Protein AF-A0A9D4WXA7-F1 (afdb_monomer_lite)

InterPro domains:
  IPR032675 Leucine-rich repeat domain superfamily [G3DSA:3.80.10.10] (1-153)
  IPR056789 R13L1/DRL21-like, LRR repeat region [PF25019] (47-153)

Structure (mmCIF, N/CA/C/O backbone):
data_AF-A0A9D4WXA7-F1
#
_entry.id   AF-A0A9D4WXA7-F1
#
loop_
_atom_site.group_PDB
_atom_site.id
_atom_site.type_symbol
_atom_site.label_atom_id
_atom_site.label_alt_id
_atom_site.label_comp_id
_atom_site.label_asym_id
_atom_site.label_entity_id
_atom_site.label_seq_id
_atom_site.pdbx_PDB_ins_code
_atom_site.Cartn_x
_atom_site.Cartn_y
_atom_site.Cartn_z
_atom_site.occupancy
_atom_site.B_iso_or_equiv
_atom_site.auth_seq_id
_atom_site.auth_comp_id
_atom_site.auth_asym_id
_atom_site.auth_atom_id
_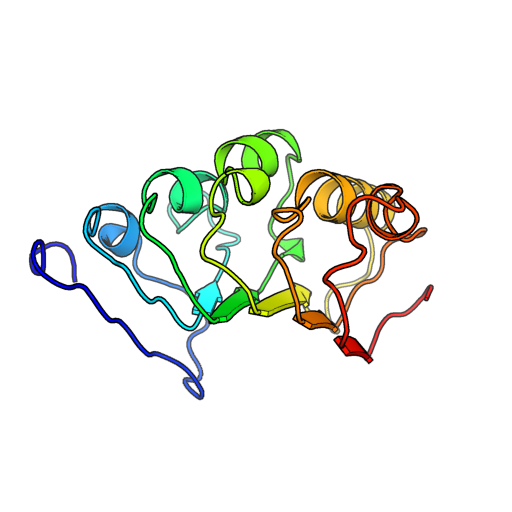atom_site.pdbx_PDB_model_num
ATOM 1 N N . MET A 1 1 ? -10.937 7.791 -17.569 1.00 72.88 1 MET A N 1
ATOM 2 C CA . MET A 1 1 ? -11.369 7.815 -16.150 1.00 72.88 1 MET A CA 1
ATOM 3 C C . MET A 1 1 ? -11.449 9.213 -15.537 1.00 72.88 1 MET A C 1
ATOM 5 O O . MET A 1 1 ? -12.423 9.482 -14.856 1.00 72.88 1 MET A O 1
ATOM 9 N N . GLY A 1 2 ? -10.519 10.139 -15.802 1.00 77.88 2 GLY A N 1
ATOM 10 C CA . GLY A 1 2 ? -10.463 11.443 -15.103 1.00 77.88 2 GLY A CA 1
ATOM 11 C 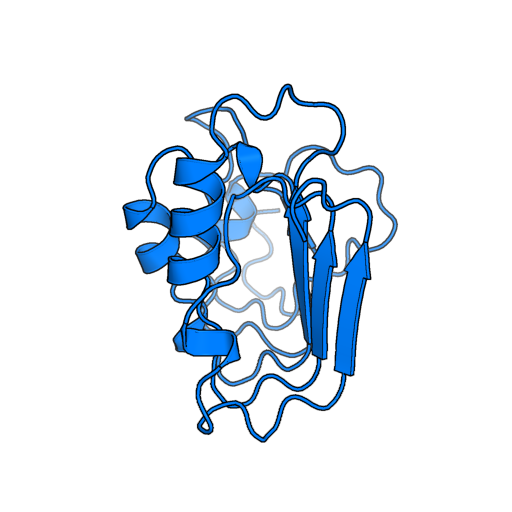C . GLY A 1 2 ? -11.651 12.414 -15.237 1.00 77.88 2 GLY A C 1
ATOM 12 O O . GLY A 1 2 ? -11.574 13.506 -14.693 1.00 77.88 2 GLY A O 1
ATOM 13 N N . LYS A 1 3 ? -12.723 12.055 -15.956 1.00 90.25 3 LYS A N 1
ATOM 14 C CA . LYS A 1 3 ? -13.985 12.819 -16.006 1.00 90.25 3 LYS A CA 1
ATOM 15 C C . LYS A 1 3 ? -14.994 12.363 -14.941 1.00 90.25 3 LYS A C 1
ATOM 17 O O . LYS A 1 3 ? -15.987 13.041 -14.713 1.00 90.25 3 LYS A O 1
ATOM 22 N N . LEU A 1 4 ? -14.742 11.231 -14.282 1.00 91.81 4 LEU A N 1
ATOM 23 C CA . LEU A 1 4 ? -15.629 10.618 -13.292 1.00 91.81 4 LEU A CA 1
ATOM 24 C C . LEU A 1 4 ? -15.423 11.228 -11.893 1.00 91.81 4 LEU A C 1
ATOM 26 O O . LEU A 1 4 ? -15.255 10.509 -10.920 1.00 91.81 4 LEU A O 1
ATOM 30 N N . ILE A 1 5 ? -15.411 12.558 -11.775 1.00 89.38 5 ILE A N 1
ATOM 31 C CA . ILE A 1 5 ? -15.022 13.284 -10.544 1.00 89.38 5 ILE A CA 1
ATOM 32 C C . ILE A 1 5 ? -15.903 12.995 -9.311 1.00 89.38 5 ILE A C 1
ATOM 34 O O . ILE A 1 5 ? -15.494 13.257 -8.180 1.00 89.38 5 ILE A O 1
ATOM 38 N N . ASN A 1 6 ? -17.096 12.440 -9.530 1.00 93.31 6 ASN A N 1
ATOM 39 C CA . ASN A 1 6 ? -18.035 12.036 -8.481 1.00 93.31 6 ASN A CA 1
ATOM 40 C C . ASN A 1 6 ? -17.954 10.536 -8.147 1.00 93.31 6 ASN A C 1
ATOM 42 O O . ASN A 1 6 ? -18.731 10.061 -7.320 1.00 93.31 6 ASN A O 1
ATOM 46 N N . LEU A 1 7 ? -17.060 9.778 -8.796 1.00 97.12 7 LEU A N 1
ATOM 47 C CA . LEU A 1 7 ? -16.892 8.353 -8.530 1.00 97.12 7 LEU A CA 1
ATOM 48 C C . LEU A 1 7 ? -16.382 8.151 -7.103 1.00 97.12 7 LEU A C 1
ATOM 50 O O . LEU A 1 7 ? -15.376 8.737 -6.708 1.00 97.12 7 LEU A O 1
ATOM 54 N N . ARG A 1 8 ? -17.085 7.301 -6.353 1.00 97.62 8 ARG A N 1
ATOM 55 C CA . ARG A 1 8 ? -16.739 6.945 -4.971 1.00 97.62 8 ARG A CA 1
ATOM 56 C C . ARG A 1 8 ? -16.211 5.528 -4.835 1.00 97.62 8 ARG A C 1
ATOM 58 O O . ARG A 1 8 ? -15.448 5.267 -3.919 1.00 97.62 8 ARG A O 1
ATOM 65 N N . HIS A 1 9 ? -16.584 4.636 -5.740 1.00 97.88 9 HIS A N 1
ATOM 66 C CA . HIS A 1 9 ? -16.252 3.225 -5.631 1.00 97.88 9 HIS A CA 1
ATOM 67 C C . HIS A 1 9 ? -15.715 2.737 -6.966 1.00 97.88 9 HIS A C 1
ATOM 69 O O . HIS A 1 9 ? -16.396 2.851 -7.986 1.00 97.88 9 HIS A O 1
ATOM 75 N N . LEU A 1 10 ? -14.483 2.240 -6.952 1.00 96.75 10 LEU A N 1
ATOM 76 C CA . LEU A 1 10 ? -13.845 1.601 -8.090 1.00 96.75 10 LEU A CA 1
ATOM 77 C C . LEU A 1 10 ? -13.330 0.235 -7.644 1.00 96.75 10 LEU A C 1
ATOM 79 O O . LEU A 1 10 ? -12.325 0.133 -6.947 1.00 96.75 10 LEU A O 1
ATOM 83 N N . ASP A 1 11 ? -14.047 -0.804 -8.049 1.00 96.25 11 ASP A N 1
ATOM 84 C CA . ASP A 1 11 ? -13.624 -2.185 -7.868 1.00 96.25 11 ASP A CA 1
ATOM 85 C C . ASP A 1 11 ? -13.070 -2.701 -9.198 1.00 96.25 11 ASP A C 1
ATOM 87 O O . ASP A 1 11 ? -13.758 -2.720 -10.220 1.00 96.25 11 ASP A O 1
ATOM 91 N N . ILE A 1 12 ? -11.791 -3.042 -9.178 1.00 94.81 12 ILE A N 1
ATOM 92 C CA . ILE A 1 12 ? -11.024 -3.644 -10.267 1.00 94.81 12 ILE A CA 1
ATOM 93 C C . ILE A 1 12 ? -10.360 -4.947 -9.800 1.00 94.81 12 ILE A C 1
ATOM 95 O O . ILE A 1 12 ? -9.399 -5.415 -10.420 1.00 94.81 12 ILE A O 1
ATOM 99 N N . SER A 1 13 ? -10.889 -5.547 -8.731 1.00 92.00 13 SER A N 1
ATOM 100 C CA . SER A 1 13 ? -10.433 -6.839 -8.245 1.00 92.00 13 SER A CA 1
ATOM 101 C C . SER A 1 13 ? -10.630 -7.905 -9.320 1.00 92.00 13 SER A C 1
ATOM 103 O O . SER A 1 13 ? -11.554 -7.850 -10.134 1.00 92.00 13 SER A O 1
ATOM 105 N N . ASN A 1 14 ? -9.737 -8.896 -9.340 1.00 88.25 14 ASN A N 1
ATOM 106 C CA . ASN A 1 14 ? -9.742 -9.984 -10.327 1.00 88.25 14 ASN A CA 1
ATOM 107 C C . ASN A 1 14 ? -9.560 -9.526 -11.786 1.00 88.25 14 ASN A C 1
ATOM 109 O O . ASN A 1 14 ? -9.884 -10.264 -12.718 1.00 88.25 14 ASN A O 1
ATOM 113 N N . THR A 1 15 ? -9.021 -8.327 -12.008 1.00 90.88 15 THR A N 1
ATOM 114 C CA . THR A 1 15 ? -8.593 -7.894 -13.339 1.00 90.88 15 THR A CA 1
ATOM 115 C C . THR A 1 15 ? -7.134 -8.278 -13.584 1.00 90.88 15 THR A C 1
ATOM 117 O O . THR A 1 15 ? -6.322 -8.339 -12.667 1.00 90.88 15 THR A O 1
ATOM 120 N N . ALA A 1 16 ? -6.767 -8.510 -14.846 1.00 88.75 16 ALA A N 1
ATOM 121 C CA . ALA A 1 16 ? -5.372 -8.721 -15.249 1.00 88.75 16 ALA A CA 1
ATOM 122 C C . ALA A 1 16 ? -4.626 -7.386 -15.471 1.00 88.75 16 ALA A C 1
ATOM 124 O O . ALA A 1 16 ? -3.768 -7.284 -16.354 1.00 88.75 16 ALA A O 1
ATOM 125 N N . LEU A 1 17 ? -5.007 -6.336 -14.734 1.00 89.31 17 LEU A N 1
ATOM 126 C CA . LEU A 1 17 ? -4.501 -4.984 -14.937 1.00 89.31 17 LEU A CA 1
ATOM 127 C C . LEU A 1 17 ? -3.030 -4.903 -14.517 1.00 89.31 17 LEU A C 1
ATOM 129 O O . LEU A 1 17 ? -2.691 -5.121 -13.359 1.00 89.31 17 LEU A O 1
ATOM 133 N N . ARG A 1 18 ? -2.149 -4.587 -15.471 1.00 88.00 18 ARG A N 1
ATOM 134 C CA . ARG A 1 18 ? -0.702 -4.448 -15.221 1.00 88.00 18 ARG A CA 1
ATOM 135 C C . ARG A 1 18 ? -0.264 -3.016 -14.947 1.00 88.00 18 ARG A C 1
ATOM 137 O O . ARG A 1 18 ? 0.793 -2.817 -14.366 1.00 88.00 18 ARG A O 1
ATOM 144 N N . GLU A 1 19 ? -1.068 -2.046 -15.365 1.00 91.31 19 GLU A N 1
ATOM 145 C CA . GLU A 1 19 ? -0.821 -0.622 -15.169 1.00 91.31 19 GLU A CA 1
ATOM 146 C C . GLU A 1 19 ? -2.137 0.117 -14.983 1.00 91.31 19 GLU A C 1
ATOM 148 O O . GLU A 1 19 ? -3.153 -0.220 -15.596 1.00 91.31 19 GLU A O 1
ATOM 153 N N . MET A 1 20 ? -2.107 1.164 -14.165 1.00 93.25 20 MET A N 1
ATOM 154 C CA . MET A 1 20 ? -3.269 2.001 -13.914 1.00 93.25 20 MET A CA 1
ATOM 155 C C . MET A 1 20 ? -3.168 3.342 -14.636 1.00 93.25 20 MET A C 1
ATOM 157 O O . MET A 1 20 ? -2.107 3.969 -14.651 1.00 93.25 20 MET A O 1
ATOM 161 N N . PRO A 1 21 ? -4.284 3.845 -15.189 1.00 93.06 21 PRO A N 1
ATOM 162 C CA . PRO A 1 21 ? -4.296 5.161 -15.799 1.00 93.06 21 PRO A CA 1
ATOM 163 C C . PRO A 1 21 ? -4.034 6.241 -14.742 1.00 93.06 21 PRO A C 1
ATOM 165 O O . PRO A 1 21 ? -4.776 6.355 -13.763 1.00 93.06 21 PRO A O 1
ATOM 168 N N . VAL A 1 22 ? -3.050 7.112 -14.990 1.00 95.06 22 VAL A N 1
ATOM 169 C CA . VAL A 1 22 ? -2.668 8.223 -14.091 1.00 95.06 22 VAL A CA 1
ATOM 170 C C . VAL A 1 22 ? -3.829 9.142 -13.707 1.00 95.06 22 VAL A C 1
ATOM 172 O O . VAL A 1 22 ? -3.809 9.820 -12.684 1.00 95.06 22 VAL A O 1
ATOM 175 N N . GLN A 1 23 ? -4.896 9.166 -14.511 1.00 94.88 23 GLN A N 1
ATOM 176 C CA . GLN A 1 23 ? -6.078 9.969 -14.229 1.00 94.88 23 GLN A CA 1
ATOM 177 C C . GLN A 1 23 ? -6.873 9.484 -13.005 1.00 94.88 23 GLN A C 1
ATOM 179 O O . GLN A 1 23 ? -7.761 10.218 -12.573 1.00 94.88 23 GLN A O 1
ATOM 184 N N . ILE A 1 24 ? -6.576 8.308 -12.436 1.00 94.94 24 ILE A N 1
ATOM 185 C CA . ILE A 1 24 ? -7.159 7.853 -11.161 1.00 94.94 24 ILE A CA 1
ATOM 186 C C . ILE A 1 24 ? -6.811 8.807 -10.020 1.00 94.94 24 ILE A C 1
ATOM 188 O O . ILE A 1 24 ? -7.679 9.120 -9.212 1.00 94.94 24 ILE A O 1
ATOM 192 N N . ALA A 1 25 ? -5.617 9.401 -10.030 1.00 93.56 25 ALA A N 1
ATOM 193 C CA . ALA A 1 25 ? -5.209 10.394 -9.038 1.00 93.56 25 ALA A CA 1
ATOM 194 C C . ALA A 1 25 ? -6.051 11.692 -9.059 1.00 93.56 25 ALA A C 1
ATOM 196 O O . ALA A 1 25 ? -5.951 12.531 -8.164 1.00 93.56 25 ALA A O 1
ATOM 197 N N . LYS A 1 26 ? -6.901 11.882 -10.082 1.00 95.06 26 LYS A N 1
ATOM 198 C CA . LYS A 1 26 ? -7.863 12.996 -10.156 1.00 95.06 26 LYS A CA 1
ATOM 199 C C . LYS A 1 26 ? -9.168 12.706 -9.406 1.00 95.06 26 LYS A C 1
ATOM 201 O O . LYS A 1 26 ? -9.945 13.632 -9.178 1.00 95.06 26 LYS A O 1
ATOM 206 N N . LEU A 1 27 ? -9.425 11.453 -9.030 1.00 95.50 27 LEU A N 1
ATOM 207 C CA . LEU A 1 27 ? -10.660 11.003 -8.386 1.00 95.50 27 LEU A CA 1
ATOM 208 C C . LEU A 1 27 ? -10.603 11.242 -6.869 1.00 95.50 27 LEU A C 1
ATOM 210 O O . LEU A 1 27 ? -10.652 10.314 -6.075 1.00 95.50 27 LEU A O 1
ATOM 214 N N . LYS A 1 28 ? -10.495 12.506 -6.448 1.00 94.31 28 LYS A N 1
ATOM 215 C CA . LYS A 1 28 ? -10.268 12.869 -5.034 1.00 94.31 28 LYS A CA 1
ATOM 216 C C . LYS A 1 28 ? -11.369 12.399 -4.071 1.00 94.31 28 LYS A C 1
ATOM 218 O O . LYS A 1 28 ? -11.093 12.234 -2.893 1.00 94.31 28 LYS A O 1
ATOM 223 N N . ASN A 1 29 ? -12.588 12.172 -4.572 1.00 95.44 29 ASN A N 1
ATOM 224 C CA . ASN A 1 29 ? -13.745 11.689 -3.804 1.00 95.44 29 ASN A CA 1
ATOM 225 C C . ASN A 1 29 ? -13.859 10.153 -3.761 1.00 95.44 29 ASN A C 1
ATOM 227 O O . ASN A 1 29 ? -14.908 9.623 -3.380 1.00 95.44 29 ASN A O 1
ATOM 231 N N . LEU A 1 30 ? -12.826 9.431 -4.202 1.00 97.38 30 LEU A N 1
ATOM 232 C CA . LEU A 1 30 ? -12.828 7.977 -4.202 1.00 97.38 30 LEU A CA 1
ATOM 233 C C . LEU A 1 30 ? -12.714 7.456 -2.763 1.00 97.38 30 LEU A C 1
ATOM 235 O O . LEU A 1 30 ? -11.776 7.790 -2.045 1.00 97.38 30 LEU A O 1
ATOM 239 N N . HIS A 1 31 ? -13.696 6.653 -2.367 1.00 98.06 31 HIS A N 1
ATOM 240 C CA . HIS A 1 31 ? -13.798 6.016 -1.059 1.00 98.06 31 HIS A CA 1
ATOM 241 C C . HIS A 1 31 ? -13.316 4.569 -1.103 1.00 98.06 31 HIS A C 1
ATOM 243 O O . HIS A 1 31 ? -12.653 4.122 -0.184 1.00 98.06 31 HIS A O 1
ATOM 249 N N . THR A 1 32 ? -13.607 3.814 -2.161 1.00 98.00 32 THR A N 1
ATOM 250 C CA . THR A 1 32 ? -13.078 2.450 -2.294 1.00 98.00 32 THR A CA 1
ATOM 251 C C . THR A 1 32 ? -12.309 2.302 -3.596 1.00 98.00 32 THR A C 1
ATOM 253 O O . THR A 1 32 ? -12.778 2.716 -4.660 1.00 98.00 32 THR A O 1
ATOM 256 N N . LEU A 1 33 ? -11.121 1.712 -3.486 1.00 97.88 33 LEU A N 1
ATOM 257 C CA . LEU A 1 33 ? -10.263 1.316 -4.591 1.00 97.88 33 LEU A CA 1
ATOM 258 C C . LEU A 1 33 ? -9.711 -0.067 -4.263 1.00 97.88 33 LEU A C 1
ATOM 260 O O . LEU A 1 33 ? -8.933 -0.187 -3.322 1.00 97.88 33 LEU A O 1
ATOM 264 N N . SER A 1 34 ? -10.128 -1.093 -5.003 1.00 97.62 34 SER A N 1
ATOM 265 C CA . SER A 1 34 ? -9.720 -2.467 -4.685 1.00 97.62 34 SER A CA 1
ATOM 266 C C . SER A 1 34 ? -8.218 -2.695 -4.878 1.00 97.62 34 SER A C 1
ATOM 268 O O . SER A 1 34 ? -7.597 -3.357 -4.051 1.00 97.62 34 SER A O 1
ATOM 270 N N . ASP A 1 35 ? -7.631 -2.122 -5.935 1.00 97.25 35 ASP A N 1
ATOM 271 C CA . ASP A 1 35 ? -6.243 -2.352 -6.332 1.00 97.25 35 ASP A CA 1
ATOM 272 C C . ASP A 1 35 ? -5.569 -1.040 -6.752 1.00 97.25 35 ASP A C 1
ATOM 274 O O . ASP A 1 35 ? -6.159 -0.204 -7.437 1.00 97.25 35 ASP A O 1
ATOM 278 N N . PHE A 1 36 ? -4.310 -0.876 -6.362 1.00 97.50 36 PHE A N 1
ATOM 279 C CA . PHE A 1 36 ? -3.402 0.177 -6.786 1.00 97.50 36 PHE A CA 1
ATOM 280 C C . PHE A 1 36 ? -2.132 -0.468 -7.348 1.00 97.50 36 PHE A C 1
ATOM 282 O O . PHE A 1 36 ? -1.418 -1.169 -6.636 1.00 97.50 36 PHE A O 1
ATOM 289 N N . VAL A 1 37 ? -1.845 -0.250 -8.629 1.00 96.75 37 VAL A N 1
ATOM 290 C CA . VAL A 1 37 ? -0.699 -0.849 -9.323 1.00 96.75 37 VAL A CA 1
ATOM 291 C C . VAL A 1 37 ? 0.372 0.216 -9.518 1.00 96.75 37 VAL A C 1
ATOM 293 O O . VAL A 1 37 ? 0.160 1.173 -10.267 1.00 96.75 37 VAL A O 1
ATOM 296 N N . VAL A 1 38 ? 1.512 0.060 -8.842 1.00 96.00 38 VAL A N 1
ATOM 297 C CA . VAL A 1 38 ? 2.636 0.999 -8.938 1.00 96.00 38 VAL A CA 1
ATOM 298 C C . VAL A 1 38 ? 3.334 0.821 -10.286 1.00 96.00 38 VAL A C 1
ATOM 300 O O . VAL A 1 38 ? 3.789 -0.271 -10.628 1.00 96.00 38 VAL A O 1
ATOM 303 N N . SER A 1 39 ? 3.431 1.893 -11.070 1.00 94.81 39 SER A N 1
ATOM 304 C CA . SER A 1 39 ? 4.108 1.859 -12.370 1.00 94.81 39 SER A CA 1
ATOM 305 C C . SER A 1 39 ? 5.630 1.852 -12.222 1.00 94.81 39 SER A C 1
ATOM 307 O O . SER A 1 39 ? 6.169 2.565 -11.380 1.00 94.81 39 SER A O 1
ATOM 309 N N . LYS A 1 40 ? 6.334 1.125 -13.103 1.00 90.62 40 LYS A N 1
ATOM 310 C CA . LYS A 1 40 ? 7.798 1.248 -13.260 1.00 90.62 40 LYS A CA 1
ATOM 311 C C . LYS A 1 40 ? 8.198 2.496 -14.057 1.00 90.62 40 LYS A C 1
ATOM 313 O O . LYS A 1 40 ? 9.354 2.908 -14.039 1.00 90.62 40 LYS A O 1
ATOM 318 N N . HIS A 1 41 ? 7.266 3.030 -14.844 1.00 89.75 41 HIS A N 1
ATOM 319 C CA . HIS A 1 41 ? 7.505 4.142 -15.754 1.00 89.75 41 HIS A CA 1
ATOM 320 C C . HIS A 1 41 ? 7.307 5.481 -15.040 1.00 89.75 41 HIS A C 1
ATOM 322 O O . HIS A 1 41 ? 6.312 5.663 -14.338 1.00 89.75 41 HIS A O 1
ATOM 328 N N . ASN A 1 42 ? 8.219 6.429 -15.277 1.00 84.94 42 ASN A N 1
ATOM 329 C CA . ASN A 1 42 ? 8.206 7.761 -14.656 1.00 84.94 42 ASN A CA 1
ATOM 330 C C . ASN A 1 42 ? 6.949 8.587 -14.988 1.00 84.94 42 ASN A C 1
ATOM 332 O O . ASN A 1 42 ? 6.598 9.495 -14.241 1.00 84.94 42 ASN A O 1
ATOM 336 N N . ASP A 1 43 ? 6.286 8.307 -16.110 1.00 89.69 43 ASP A N 1
ATOM 337 C CA . ASP A 1 43 ? 5.030 8.933 -16.538 1.00 89.69 43 ASP A CA 1
ATOM 338 C C . ASP A 1 43 ? 3.776 8.154 -16.102 1.00 89.69 43 ASP A C 1
ATOM 340 O O . ASP A 1 43 ? 2.653 8.578 -16.387 1.00 89.69 43 ASP A O 1
ATOM 344 N N . GLY A 1 44 ? 3.955 7.030 -15.404 1.00 92.88 44 GLY A N 1
ATOM 345 C CA . GLY A 1 44 ? 2.879 6.210 -14.866 1.00 92.88 44 GLY A CA 1
ATOM 346 C C . GLY A 1 44 ? 2.464 6.585 -13.443 1.00 92.88 44 GLY A C 1
ATOM 347 O O . GLY A 1 44 ? 2.878 7.592 -12.870 1.00 92.88 44 GLY A O 1
ATOM 348 N N . LEU A 1 45 ? 1.580 5.767 -12.868 1.00 94.62 45 LEU A N 1
ATOM 349 C CA . LEU A 1 45 ? 1.019 6.015 -11.543 1.00 94.62 45 LEU A CA 1
ATOM 350 C C . LEU A 1 45 ? 2.025 5.613 -10.450 1.00 94.62 45 LEU A C 1
ATOM 352 O O . LEU A 1 45 ? 2.197 4.434 -10.145 1.00 94.62 45 LEU A O 1
ATOM 356 N N . ASN A 1 46 ? 2.697 6.612 -9.884 1.00 94.44 46 ASN A N 1
ATOM 357 C CA . ASN A 1 46 ? 3.630 6.453 -8.770 1.00 94.44 46 ASN A CA 1
ATOM 358 C C . ASN A 1 46 ? 2.888 6.251 -7.435 1.00 94.44 46 ASN A C 1
ATOM 360 O O . ASN A 1 46 ? 1.783 6.764 -7.253 1.00 94.44 46 ASN A O 1
ATOM 364 N N . ILE A 1 47 ? 3.505 5.564 -6.470 1.00 96.44 47 ILE A N 1
ATOM 365 C CA . ILE A 1 47 ? 2.925 5.325 -5.140 1.00 96.44 47 ILE A CA 1
ATOM 366 C C . ILE A 1 47 ? 2.543 6.613 -4.391 1.00 96.44 47 ILE A C 1
ATOM 368 O O . ILE A 1 47 ? 1.503 6.652 -3.734 1.00 96.44 47 ILE A O 1
ATOM 372 N N . ALA A 1 48 ? 3.297 7.702 -4.561 1.00 96.31 48 ALA A N 1
ATOM 373 C CA . ALA A 1 48 ? 2.997 9.006 -3.972 1.00 96.31 48 ALA A CA 1
ATOM 374 C C . ALA A 1 48 ? 1.618 9.551 -4.396 1.00 96.31 48 ALA A C 1
ATOM 376 O O . ALA A 1 48 ? 1.006 10.344 -3.678 1.00 96.31 48 ALA A O 1
ATOM 377 N N . GLU A 1 49 ? 1.086 9.113 -5.542 1.00 96.38 49 GLU A N 1
ATOM 378 C CA . GLU A 1 49 ? -0.233 9.515 -6.030 1.00 96.38 49 GLU A CA 1
ATOM 379 C C . GLU A 1 49 ? -1.380 8.986 -5.148 1.00 96.38 49 GLU A C 1
ATOM 381 O O . GLU A 1 49 ? -2.443 9.612 -5.114 1.00 96.38 49 GLU A O 1
ATOM 386 N N . LEU A 1 50 ? -1.169 7.923 -4.351 1.00 96.44 50 LEU A N 1
ATOM 387 C CA . LEU A 1 50 ? -2.118 7.496 -3.303 1.00 96.44 50 LEU A CA 1
ATOM 388 C C . LEU A 1 50 ? -2.375 8.596 -2.266 1.00 96.44 50 LEU A C 1
ATOM 390 O O . LEU A 1 50 ? -3.451 8.644 -1.662 1.00 96.44 50 LEU A O 1
ATOM 394 N N . GLY A 1 51 ? -1.430 9.520 -2.076 1.00 96.62 51 GLY A N 1
ATOM 395 C CA . GLY A 1 51 ? -1.606 10.692 -1.220 1.00 96.62 51 GLY A CA 1
ATOM 396 C C . GLY A 1 51 ? -2.752 11.604 -1.674 1.00 96.62 51 GLY A C 1
ATOM 397 O O . GLY A 1 51 ? -3.335 12.315 -0.860 1.00 96.62 51 GLY A O 1
ATOM 398 N N . LYS A 1 52 ? -3.135 11.552 -2.958 1.00 96.69 52 LYS A N 1
ATOM 399 C CA . LYS A 1 52 ? -4.225 12.359 -3.538 1.00 96.69 52 LYS A CA 1
ATOM 400 C C . LYS A 1 52 ? -5.614 11.735 -3.355 1.00 96.69 52 LYS A C 1
ATOM 402 O O . LYS A 1 52 ? -6.601 12.349 -3.765 1.00 96.69 52 LYS A O 1
ATOM 407 N N . LEU A 1 53 ? -5.696 10.553 -2.738 1.00 96.88 53 LEU A N 1
ATOM 408 C CA . LEU A 1 53 ? -6.929 9.807 -2.469 1.00 96.88 53 LEU A CA 1
ATOM 409 C C . LEU A 1 53 ? -7.163 9.700 -0.945 1.00 96.88 53 LEU A C 1
ATOM 411 O O . LEU A 1 53 ? -6.961 8.636 -0.358 1.00 96.88 53 LEU A O 1
ATOM 415 N N . PRO A 1 54 ? -7.537 10.798 -0.261 1.00 95.94 54 PRO A N 1
ATOM 416 C CA . PRO A 1 54 ? -7.573 10.844 1.204 1.00 95.94 54 PRO A CA 1
ATOM 417 C C . PRO A 1 54 ? -8.743 10.070 1.828 1.00 95.94 54 PRO A C 1
ATOM 419 O O . PRO A 1 54 ? -8.680 9.736 3.004 1.00 95.94 54 PRO A O 1
ATOM 422 N N . HIS A 1 55 ? -9.804 9.791 1.066 1.00 97.06 55 HIS A N 1
ATOM 423 C CA . HIS A 1 55 ? -11.039 9.181 1.575 1.00 97.06 55 HIS A CA 1
ATOM 424 C C . HIS A 1 55 ? -11.081 7.655 1.440 1.00 97.06 55 HIS A C 1
ATOM 426 O O . HIS A 1 55 ? -12.132 7.060 1.673 1.00 97.06 55 HIS A O 1
ATOM 432 N N . LEU A 1 56 ? -9.966 7.028 1.047 1.00 98.06 56 LEU A N 1
ATOM 433 C CA . LEU A 1 56 ? -9.907 5.580 0.880 1.00 98.06 56 LEU A CA 1
ATOM 434 C C . LEU A 1 56 ? -10.217 4.852 2.193 1.00 98.06 56 LEU A C 1
ATOM 436 O O . LEU A 1 56 ? -9.695 5.198 3.252 1.00 98.06 56 LEU A O 1
ATOM 440 N N . GLN A 1 57 ? -11.060 3.833 2.082 1.00 97.81 57 GLN A N 1
ATOM 441 C CA . GLN A 1 57 ? -11.575 3.030 3.179 1.00 97.81 57 GLN A CA 1
ATOM 442 C C . GLN A 1 57 ? -11.795 1.574 2.757 1.00 97.81 57 GLN A C 1
ATOM 444 O O . GLN A 1 57 ? -11.928 1.263 1.569 1.00 97.81 57 GLN A O 1
ATOM 449 N N . GLY A 1 58 ? -11.896 0.698 3.754 1.00 97.88 58 GLY A N 1
ATOM 450 C CA . GLY A 1 58 ? -12.079 -0.736 3.582 1.00 97.88 58 GLY A CA 1
ATOM 451 C C . GLY A 1 58 ? -10.804 -1.412 3.091 1.00 97.88 58 GLY A C 1
ATOM 452 O O . GLY A 1 58 ? -9.717 -1.181 3.622 1.00 97.88 58 GLY A O 1
ATOM 453 N N . LYS A 1 59 ? -10.950 -2.244 2.059 1.00 98.12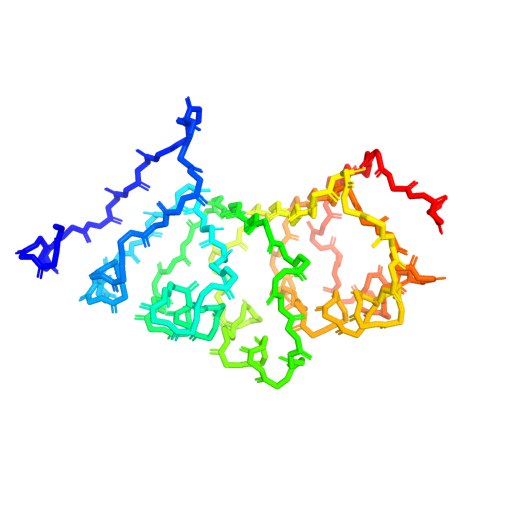 59 LYS A N 1
ATOM 454 C CA . LYS A 1 59 ? -9.861 -3.035 1.490 1.00 98.12 59 LYS A CA 1
ATOM 455 C C . LYS A 1 59 ? -9.107 -2.288 0.393 1.00 98.12 59 LYS A C 1
ATOM 457 O O . LYS A 1 59 ? -9.726 -1.806 -0.555 1.00 98.12 59 LYS A O 1
ATOM 462 N N . LEU A 1 60 ? -7.778 -2.300 0.485 1.00 98.50 60 LEU A N 1
ATOM 463 C CA . LEU A 1 60 ? -6.860 -1.819 -0.546 1.00 98.50 60 LEU A CA 1
ATOM 464 C C . LEU A 1 60 ? -5.761 -2.857 -0.806 1.00 98.50 60 LEU A C 1
ATOM 466 O O . LEU A 1 60 ? -5.083 -3.299 0.119 1.00 98.50 60 LEU A O 1
ATOM 470 N N . SER A 1 61 ? -5.547 -3.212 -2.070 1.00 98.19 61 SER A N 1
ATOM 471 C CA . SER A 1 61 ? -4.354 -3.932 -2.519 1.00 98.19 61 SER A CA 1
ATOM 472 C C . SER A 1 61 ? -3.387 -2.971 -3.199 1.00 98.19 61 SER A C 1
ATOM 474 O O . SER A 1 61 ? -3.804 -2.173 -4.032 1.00 98.19 61 SER A O 1
ATOM 476 N N . ILE A 1 62 ? -2.102 -3.028 -2.862 1.00 97.88 62 ILE A N 1
ATOM 477 C CA . ILE A 1 62 ? -1.032 -2.276 -3.517 1.00 97.88 62 ILE A CA 1
ATOM 478 C C . ILE A 1 62 ? -0.063 -3.290 -4.111 1.00 97.88 62 ILE A C 1
ATOM 480 O O . ILE A 1 62 ? 0.557 -4.064 -3.384 1.00 97.88 62 ILE A O 1
ATOM 484 N N . SER A 1 63 ? 0.067 -3.284 -5.432 1.00 96.00 63 SER A N 1
ATOM 485 C CA . SER A 1 63 ? 0.874 -4.250 -6.174 1.00 96.00 63 SER A CA 1
ATOM 486 C C . SER A 1 63 ? 1.996 -3.587 -6.957 1.00 96.00 63 SER A C 1
ATOM 488 O O . SER A 1 63 ? 1.981 -2.378 -7.207 1.00 96.00 63 SER A O 1
ATOM 490 N N . GLN A 1 64 ? 2.955 -4.416 -7.370 1.00 94.69 64 GLN A N 1
ATOM 491 C CA . GLN A 1 64 ? 4.168 -4.011 -8.073 1.00 94.69 64 GLN A CA 1
ATOM 492 C C . GLN A 1 64 ? 5.073 -3.095 -7.235 1.00 94.69 64 GLN A C 1
ATOM 494 O O . GLN A 1 64 ? 5.720 -2.184 -7.752 1.00 94.69 64 GLN A O 1
ATOM 499 N N . LEU A 1 65 ? 5.131 -3.335 -5.922 1.00 95.00 65 LEU A N 1
ATOM 500 C CA . LEU A 1 65 ? 5.905 -2.519 -4.982 1.00 95.00 65 LEU A CA 1
ATOM 501 C C . LEU A 1 65 ? 7.422 -2.548 -5.227 1.00 95.00 65 LEU A C 1
ATOM 503 O O . LEU A 1 65 ? 8.118 -1.641 -4.779 1.00 95.00 65 LEU A O 1
ATOM 507 N N . GLN A 1 66 ? 7.942 -3.515 -5.990 1.00 92.31 66 GLN A N 1
ATOM 508 C CA . GLN A 1 66 ? 9.337 -3.513 -6.449 1.00 92.31 66 GLN A CA 1
ATOM 509 C C . GLN A 1 66 ? 9.669 -2.336 -7.380 1.00 92.31 66 GLN A C 1
ATOM 511 O O . GLN A 1 66 ? 10.838 -2.061 -7.611 1.00 92.31 66 GLN A O 1
ATOM 516 N N . ASN A 1 67 ? 8.661 -1.642 -7.918 1.00 92.56 67 ASN A N 1
ATOM 517 C CA . ASN A 1 67 ? 8.861 -0.454 -8.748 1.00 92.56 67 ASN A CA 1
ATOM 518 C C . ASN A 1 67 ? 9.154 0.815 -7.923 1.00 92.56 67 ASN A C 1
ATOM 520 O O . ASN A 1 67 ? 9.446 1.862 -8.501 1.00 92.56 67 ASN A O 1
ATOM 524 N N . VAL A 1 68 ? 9.053 0.753 -6.590 1.00 91.94 68 VAL A N 1
ATOM 525 C CA . VAL A 1 68 ? 9.361 1.881 -5.703 1.00 91.94 68 VAL A CA 1
ATOM 526 C C . VAL A 1 68 ? 10.868 1.941 -5.458 1.00 91.94 68 VAL A C 1
ATOM 528 O O . VAL A 1 68 ? 11.414 1.135 -4.708 1.00 91.94 68 VAL A O 1
ATOM 531 N N . ASN A 1 69 ? 11.527 2.927 -6.068 1.00 83.25 69 ASN A N 1
ATOM 532 C CA . ASN A 1 69 ? 12.975 3.124 -5.943 1.00 83.25 69 ASN A CA 1
ATOM 533 C C . ASN A 1 69 ? 13.357 4.105 -4.823 1.00 83.25 69 ASN A C 1
ATOM 535 O O . ASN A 1 69 ? 14.476 4.050 -4.319 1.00 83.25 69 ASN A O 1
ATOM 539 N N . ASP A 1 70 ? 12.447 5.010 -4.446 1.00 86.69 70 ASP A N 1
ATOM 540 C CA . ASP A 1 70 ? 12.679 6.023 -3.415 1.00 86.69 70 ASP A CA 1
ATOM 541 C C . ASP A 1 70 ? 11.654 5.875 -2.274 1.00 86.69 70 ASP A C 1
ATOM 543 O O . ASP A 1 70 ? 10.467 6.166 -2.456 1.00 86.69 70 ASP A O 1
ATOM 547 N N . PRO A 1 71 ? 12.088 5.456 -1.072 1.00 85.62 71 PRO A N 1
ATOM 548 C CA . PRO A 1 71 ? 11.218 5.358 0.094 1.00 85.62 71 PRO A CA 1
ATOM 549 C C . PRO A 1 71 ? 10.534 6.673 0.498 1.00 85.62 71 PRO A C 1
ATOM 551 O O . PRO A 1 71 ? 9.496 6.625 1.155 1.00 85.62 71 PRO A O 1
ATOM 554 N N . VAL A 1 72 ? 11.056 7.837 0.092 1.00 88.62 72 VAL A N 1
ATOM 555 C CA . VAL A 1 72 ? 10.414 9.145 0.333 1.00 88.62 72 VAL A CA 1
ATOM 556 C C . VAL A 1 72 ? 9.078 9.260 -0.413 1.00 88.62 72 VAL A C 1
ATOM 558 O O . VAL A 1 72 ? 8.168 9.974 0.014 1.00 88.62 72 VAL A O 1
ATOM 561 N N . GLU A 1 73 ? 8.911 8.553 -1.532 1.00 90.19 73 GLU A N 1
ATOM 562 C CA . GLU A 1 73 ? 7.640 8.522 -2.264 1.00 90.19 73 GLU A CA 1
ATOM 563 C C . GLU A 1 73 ? 6.554 7.763 -1.495 1.00 90.19 73 GLU A C 1
ATOM 565 O O . GLU A 1 73 ? 5.376 8.123 -1.573 1.00 90.19 73 GLU A O 1
ATOM 570 N N . VAL A 1 74 ? 6.949 6.764 -0.703 1.00 94.50 74 VAL A N 1
ATOM 571 C CA . VAL A 1 74 ? 6.043 5.991 0.155 1.00 94.50 74 VAL A CA 1
ATOM 572 C C . VAL A 1 74 ? 5.440 6.883 1.236 1.00 94.50 74 VAL A C 1
ATOM 574 O O . VAL A 1 74 ? 4.229 6.851 1.453 1.00 94.50 74 VAL A O 1
ATOM 577 N N . ASP A 1 75 ? 6.242 7.760 1.842 1.00 94.25 75 ASP A N 1
ATOM 578 C CA . ASP A 1 75 ? 5.758 8.699 2.862 1.00 94.25 75 ASP A CA 1
ATOM 579 C C . ASP A 1 75 ? 4.653 9.613 2.310 1.00 94.25 75 ASP A C 1
ATOM 581 O O . ASP A 1 75 ? 3.661 9.912 2.982 1.00 94.25 75 ASP A O 1
ATOM 585 N N . ARG A 1 76 ? 4.765 10.006 1.034 1.00 96.06 76 ARG A N 1
ATOM 586 C CA . ARG A 1 76 ? 3.756 10.827 0.343 1.00 96.06 76 ARG A CA 1
ATOM 587 C C . ARG A 1 76 ? 2.457 10.074 0.072 1.00 96.06 76 ARG A C 1
ATOM 589 O O . ARG A 1 76 ? 1.407 10.711 -0.018 1.00 96.06 76 ARG A O 1
ATOM 596 N N . ALA A 1 77 ? 2.499 8.744 -0.024 1.00 95.94 77 ALA A N 1
ATOM 597 C CA . ALA A 1 77 ? 1.297 7.920 -0.121 1.00 95.94 77 ALA A CA 1
ATOM 598 C C . ALA A 1 77 ? 0.437 8.029 1.144 1.00 95.94 77 ALA A C 1
ATOM 600 O O . ALA A 1 77 ? -0.784 7.873 1.068 1.00 95.94 77 ALA A O 1
ATOM 601 N N . ASN A 1 78 ? 1.056 8.347 2.287 1.00 95.06 78 ASN A N 1
ATOM 602 C CA . ASN A 1 78 ? 0.406 8.661 3.553 1.00 95.06 78 ASN A CA 1
ATOM 603 C C . ASN A 1 78 ? -0.650 7.614 3.960 1.00 95.06 78 ASN A C 1
ATOM 605 O O . ASN A 1 78 ? -1.816 7.938 4.209 1.00 95.06 78 ASN A O 1
ATOM 609 N N . ILE A 1 79 ? -0.257 6.335 3.939 1.00 96.75 79 ILE A N 1
ATOM 610 C CA . ILE A 1 79 ? -1.130 5.196 4.273 1.00 96.75 79 ILE A CA 1
ATOM 611 C C . ILE A 1 79 ? -1.547 5.250 5.745 1.00 96.75 79 ILE A C 1
ATOM 613 O O . ILE A 1 79 ? -2.710 5.019 6.066 1.00 96.75 79 ILE A O 1
ATOM 617 N N . LYS A 1 80 ? -0.635 5.671 6.626 1.00 95.75 80 LYS A N 1
ATOM 618 C CA . LYS A 1 80 ? -0.873 5.855 8.062 1.00 95.75 80 LYS A CA 1
ATOM 619 C C . LYS A 1 80 ? -2.086 6.730 8.396 1.00 95.75 80 LYS A C 1
ATOM 621 O O . LYS A 1 80 ? -2.777 6.455 9.371 1.00 95.75 80 LYS A O 1
ATOM 626 N N . MET A 1 81 ? -2.352 7.771 7.602 1.00 96.38 81 MET A N 1
ATOM 627 C CA . MET A 1 81 ? -3.480 8.692 7.820 1.00 96.38 81 MET A CA 1
ATOM 628 C C . MET A 1 81 ? -4.794 8.214 7.185 1.00 96.38 81 MET A C 1
ATOM 630 O O . MET A 1 81 ? -5.829 8.853 7.362 1.00 96.38 81 MET A O 1
ATOM 634 N N . LYS A 1 82 ? -4.793 7.097 6.448 1.00 96.94 82 LYS A N 1
ATOM 635 C CA . LYS A 1 82 ? -6.007 6.489 5.881 1.00 96.94 82 LYS A CA 1
ATOM 636 C C . LYS A 1 82 ? -6.639 5.550 6.906 1.00 96.94 82 LYS A C 1
ATOM 638 O O . LYS A 1 82 ? -6.681 4.339 6.728 1.00 96.94 82 LYS A O 1
ATOM 643 N N . GLU A 1 83 ? -7.122 6.129 8.001 1.00 96.56 83 GLU A N 1
ATOM 644 C CA . GLU A 1 83 ? -7.611 5.415 9.195 1.00 96.56 83 GLU A CA 1
ATOM 645 C C . GLU A 1 83 ? -8.803 4.483 8.956 1.00 96.56 83 GLU A C 1
ATOM 647 O O . GLU A 1 83 ? -9.112 3.657 9.812 1.00 96.56 83 GLU A O 1
ATOM 652 N N . GLN A 1 84 ? -9.482 4.644 7.820 1.00 97.75 84 GLN A N 1
ATOM 653 C CA . GLN A 1 84 ? -10.636 3.842 7.430 1.00 97.75 84 GLN A CA 1
ATOM 654 C C . GLN A 1 84 ? -10.253 2.619 6.581 1.00 97.75 84 GLN A C 1
ATOM 656 O O . GLN A 1 84 ? -11.135 1.845 6.218 1.00 97.75 84 GLN A O 1
ATOM 661 N N . ILE A 1 85 ? -8.970 2.440 6.240 1.00 98.12 85 ILE A N 1
ATOM 662 C CA . ILE A 1 85 ? -8.466 1.196 5.646 1.00 98.12 85 ILE A CA 1
ATOM 663 C C . ILE A 1 85 ? -8.281 0.176 6.767 1.00 98.12 85 ILE A C 1
ATOM 665 O O . ILE A 1 85 ? -7.459 0.378 7.661 1.00 98.12 85 ILE A O 1
ATOM 669 N N . ASP A 1 86 ? -9.025 -0.925 6.703 1.00 97.56 86 ASP A N 1
ATOM 670 C CA . ASP A 1 86 ? -8.937 -2.014 7.677 1.00 97.56 86 ASP A CA 1
ATOM 671 C C . ASP A 1 86 ? -8.409 -3.332 7.092 1.00 97.56 86 ASP A C 1
ATOM 673 O O . ASP A 1 86 ? -7.997 -4.208 7.859 1.00 97.56 86 ASP A O 1
ATOM 677 N N . GLU A 1 87 ? -8.290 -3.433 5.764 1.00 98.50 87 GLU A N 1
ATOM 678 C CA . GLU A 1 87 ? -7.591 -4.524 5.083 1.00 98.50 87 GLU A CA 1
ATOM 679 C C . GLU A 1 87 ? -6.575 -3.989 4.066 1.00 98.50 87 GLU A C 1
ATOM 681 O O . GLU A 1 87 ? -6.925 -3.249 3.144 1.00 98.50 87 GLU A O 1
ATOM 686 N N . LEU A 1 88 ? -5.316 -4.408 4.201 1.00 98.50 88 LEU A N 1
ATOM 687 C CA . LEU A 1 88 ? -4.227 -3.999 3.318 1.00 98.50 88 LEU A CA 1
ATOM 688 C C . LEU A 1 88 ? -3.515 -5.226 2.748 1.00 98.50 88 LEU A C 1
ATOM 690 O O . LEU A 1 88 ? -3.075 -6.102 3.493 1.00 98.50 88 LEU A O 1
ATOM 694 N N . ALA A 1 89 ? -3.372 -5.279 1.428 1.00 98.25 89 ALA A N 1
ATOM 695 C CA . ALA A 1 89 ? -2.511 -6.239 0.749 1.00 98.25 89 ALA A CA 1
ATOM 696 C C . ALA A 1 89 ? -1.336 -5.508 0.092 1.00 98.25 89 ALA A C 1
ATOM 698 O O . ALA A 1 89 ? -1.533 -4.514 -0.597 1.00 98.25 89 ALA A O 1
ATOM 699 N N . LEU A 1 90 ? -0.121 -5.991 0.332 1.00 97.81 90 LEU A N 1
ATOM 700 C CA . LEU A 1 90 ? 1.128 -5.449 -0.191 1.00 97.81 90 LEU A CA 1
ATOM 701 C C . LEU A 1 90 ? 1.815 -6.536 -1.021 1.00 97.81 90 LEU A C 1
ATOM 703 O O . LEU A 1 90 ? 2.185 -7.589 -0.491 1.00 97.81 90 LEU A O 1
ATOM 707 N N . GLU A 1 91 ? 1.950 -6.300 -2.325 1.00 95.94 91 GLU A N 1
ATOM 708 C CA . GLU A 1 91 ? 2.413 -7.301 -3.285 1.00 95.94 91 GLU A CA 1
ATOM 709 C C . GLU A 1 91 ? 3.632 -6.825 -4.089 1.00 95.94 91 GLU A C 1
ATOM 711 O O . GLU A 1 91 ? 3.617 -5.780 -4.749 1.00 95.94 91 GLU A O 1
ATOM 716 N N . TRP A 1 92 ? 4.668 -7.660 -4.081 1.00 93.88 92 TRP A N 1
ATOM 717 C CA . TRP A 1 92 ? 5.853 -7.571 -4.929 1.00 93.88 92 TRP A CA 1
ATOM 718 C C . TRP A 1 92 ? 5.816 -8.664 -6.004 1.00 93.88 92 TRP A C 1
ATOM 720 O O . TRP A 1 92 ? 5.208 -9.726 -5.824 1.00 93.88 92 TRP A O 1
ATOM 730 N N . ASP A 1 93 ? 6.477 -8.409 -7.132 1.00 88.50 93 ASP A N 1
ATOM 731 C CA . ASP A 1 93 ? 6.665 -9.407 -8.183 1.00 88.50 93 ASP A CA 1
ATOM 732 C C . ASP A 1 93 ? 7.630 -10.515 -7.729 1.00 88.50 93 ASP A C 1
ATOM 734 O O . ASP A 1 93 ? 8.792 -10.267 -7.418 1.00 88.50 93 ASP A O 1
ATOM 738 N N . CYS A 1 94 ? 7.149 -11.760 -7.731 1.00 69.94 94 CYS A N 1
ATOM 739 C CA . CYS A 1 94 ? 7.925 -12.940 -7.341 1.00 69.94 94 CYS A CA 1
ATOM 740 C C . CYS A 1 94 ? 9.010 -13.321 -8.372 1.00 69.94 94 CYS A C 1
ATOM 742 O O . CYS A 1 94 ? 9.806 -14.215 -8.099 1.00 69.94 94 CYS A O 1
ATOM 744 N N . GLY A 1 95 ? 9.002 -12.717 -9.570 1.00 65.00 95 GLY A N 1
ATOM 745 C CA . GLY A 1 95 ? 9.918 -13.042 -10.671 1.00 65.00 95 GLY A CA 1
ATOM 746 C C . GLY A 1 95 ? 11.073 -12.061 -10.886 1.00 65.00 95 GLY A C 1
ATOM 747 O O . GLY A 1 95 ? 11.995 -12.375 -11.642 1.00 65.00 95 GLY A O 1
ATOM 748 N N . SER A 1 96 ? 11.053 -10.881 -10.258 1.00 61.22 96 SER A N 1
ATOM 749 C CA . SER A 1 96 ? 12.175 -9.945 -10.345 1.00 61.22 96 SER A CA 1
ATOM 750 C C . SER A 1 96 ? 13.318 -10.447 -9.471 1.00 61.22 96 SER A C 1
ATOM 752 O O . SER A 1 96 ? 13.111 -10.702 -8.288 1.00 61.22 96 SER A O 1
ATOM 754 N N . THR A 1 97 ? 14.523 -10.571 -10.032 1.00 58.78 97 THR A N 1
ATOM 755 C CA . THR A 1 97 ? 15.746 -10.785 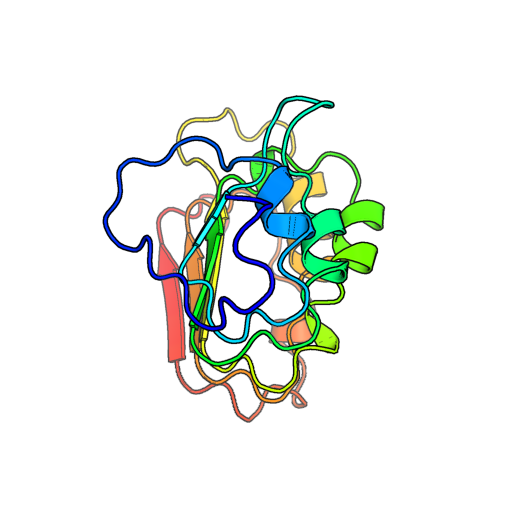-9.248 1.00 58.78 97 THR A CA 1
ATOM 756 C C . THR A 1 97 ? 15.748 -9.804 -8.078 1.00 58.78 97 THR A C 1
ATOM 758 O O . THR A 1 97 ? 15.644 -8.602 -8.322 1.00 58.78 97 THR A O 1
ATOM 761 N N . PHE A 1 98 ? 15.823 -10.311 -6.843 1.00 61.28 98 PHE A N 1
ATOM 762 C CA . PHE A 1 98 ? 15.728 -9.581 -5.568 1.00 61.28 98 PHE A CA 1
ATOM 763 C C . PHE A 1 98 ? 16.910 -8.628 -5.309 1.00 61.28 98 PHE A C 1
ATOM 765 O O . PHE A 1 98 ? 17.428 -8.538 -4.198 1.00 61.28 98 PHE A O 1
ATOM 772 N N . LEU A 1 99 ? 17.364 -7.931 -6.353 1.00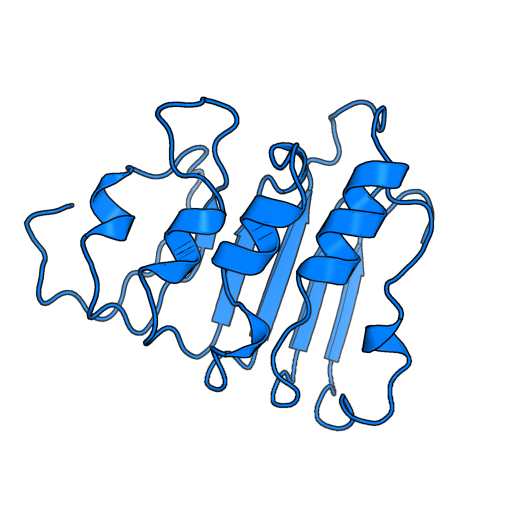 61.31 99 LEU A N 1
ATOM 773 C CA . LEU A 1 99 ? 18.561 -7.097 -6.392 1.00 61.31 99 LEU A CA 1
ATOM 774 C C . LEU A 1 99 ? 18.530 -5.999 -5.321 1.00 61.31 99 LEU A C 1
ATOM 776 O O . LEU A 1 99 ? 19.588 -5.561 -4.884 1.00 61.31 99 LEU A O 1
ATOM 780 N N . ASP A 1 100 ? 17.336 -5.652 -4.834 1.00 78.69 100 ASP A N 1
ATOM 781 C CA . ASP A 1 100 ? 17.105 -4.538 -3.924 1.00 78.69 100 ASP A CA 1
ATOM 782 C C . ASP A 1 100 ? 16.380 -4.948 -2.627 1.00 78.69 100 ASP A C 1
ATOM 784 O O . ASP A 1 100 ? 15.517 -4.227 -2.123 1.00 78.69 100 ASP A O 1
ATOM 788 N N . SER A 1 101 ? 16.722 -6.108 -2.052 1.00 86.81 101 SER A N 1
ATOM 789 C CA . SER A 1 101 ? 16.155 -6.592 -0.776 1.00 86.81 101 SER A CA 1
ATOM 790 C C . SER A 1 101 ? 16.215 -5.542 0.349 1.00 86.81 101 SER A C 1
ATOM 792 O O . SER A 1 101 ? 15.254 -5.366 1.101 1.00 86.81 101 SER A O 1
ATOM 794 N N . GLN A 1 102 ? 17.298 -4.761 0.417 1.00 89.62 102 GLN A N 1
ATOM 795 C CA . GLN A 1 102 ? 17.429 -3.648 1.361 1.00 89.62 102 GLN A CA 1
ATOM 796 C C . GLN A 1 102 ? 16.379 -2.552 1.121 1.00 89.62 102 GLN A C 1
ATOM 798 O O . GLN A 1 102 ? 15.768 -2.081 2.079 1.00 89.62 102 GLN A O 1
ATOM 803 N N . ILE A 1 103 ? 16.144 -2.155 -0.135 1.00 89.81 103 ILE A N 1
ATOM 804 C CA . ILE A 1 103 ? 15.142 -1.133 -0.479 1.00 89.81 103 ILE A CA 1
ATOM 805 C C . ILE A 1 103 ? 13.748 -1.656 -0.152 1.00 89.81 103 ILE A C 1
ATOM 807 O O . ILE A 1 103 ? 12.972 -0.935 0.465 1.00 89.81 103 ILE A O 1
ATOM 811 N N . GLN A 1 104 ? 13.441 -2.918 -0.470 1.00 91.75 104 GLN A N 1
ATOM 812 C CA . GLN A 1 104 ? 12.145 -3.506 -0.125 1.00 91.75 104 GLN A CA 1
ATOM 813 C C . GLN A 1 104 ? 11.881 -3.462 1.388 1.00 91.75 104 GLN A C 1
ATOM 815 O O . GLN A 1 104 ? 10.765 -3.143 1.797 1.00 91.75 104 GLN A O 1
ATOM 820 N N . SER A 1 105 ? 12.889 -3.720 2.233 1.00 92.94 105 SER A N 1
ATOM 821 C CA . SER A 1 105 ? 12.773 -3.536 3.689 1.00 92.94 105 SER A CA 1
ATOM 822 C C . SER A 1 105 ? 12.456 -2.107 4.101 1.00 92.94 105 SER A C 1
ATOM 824 O O . SER A 1 105 ? 11.566 -1.915 4.925 1.00 92.94 105 SER A O 1
ATOM 826 N N . VAL A 1 106 ? 13.102 -1.110 3.497 1.00 94.31 106 VAL A N 1
ATOM 827 C CA . VAL A 1 106 ? 12.802 0.298 3.797 1.00 94.31 106 VAL A CA 1
ATOM 828 C C . VAL A 1 106 ? 11.407 0.691 3.292 1.00 94.31 106 VAL A C 1
ATOM 830 O O . VAL A 1 106 ? 10.659 1.354 4.004 1.00 94.31 106 VAL A O 1
ATOM 833 N N . VAL A 1 107 ? 11.007 0.230 2.104 1.00 95.00 107 VAL A N 1
ATOM 834 C CA . VAL A 1 107 ? 9.664 0.466 1.548 1.00 95.00 107 VAL A CA 1
ATOM 835 C C . VAL A 1 107 ? 8.585 -0.122 2.458 1.00 95.00 107 VAL A C 1
ATOM 837 O O . VAL A 1 107 ? 7.611 0.561 2.764 1.00 95.00 107 VAL A O 1
ATOM 840 N N . LEU A 1 108 ? 8.756 -1.361 2.930 1.00 95.12 108 LEU A N 1
ATOM 841 C CA . LEU A 1 108 ? 7.801 -1.995 3.841 1.00 95.12 108 LEU A CA 1
ATOM 842 C C . LEU A 1 108 ? 7.761 -1.306 5.222 1.00 95.12 108 LEU A C 1
ATOM 844 O O . LEU A 1 108 ? 6.690 -1.208 5.820 1.00 95.12 108 LEU A O 1
ATOM 848 N N . GLU A 1 109 ? 8.887 -0.778 5.714 1.00 95.75 109 GLU A N 1
ATOM 849 C CA . GLU A 1 109 ? 8.923 0.060 6.925 1.00 95.75 109 GLU A CA 1
ATOM 850 C C . GLU A 1 109 ? 8.097 1.343 6.747 1.00 95.75 109 GLU A C 1
ATOM 852 O O . GLU A 1 109 ? 7.265 1.655 7.598 1.00 95.75 109 GLU A O 1
ATOM 857 N N . HIS A 1 110 ? 8.255 2.049 5.623 1.00 95.81 110 HIS A N 1
ATOM 858 C CA . HIS A 1 110 ? 7.546 3.308 5.353 1.00 95.81 110 HIS A CA 1
ATOM 859 C C . HIS A 1 110 ? 6.074 3.119 4.956 1.00 95.81 110 HIS A C 1
ATOM 861 O O . HIS A 1 110 ? 5.263 4.032 5.108 1.00 95.81 110 HIS A O 1
ATOM 867 N N . LEU A 1 111 ? 5.682 1.920 4.516 1.00 96.06 111 LEU A N 1
ATOM 868 C CA . LEU A 1 111 ? 4.287 1.541 4.256 1.00 96.06 111 LEU A CA 1
ATOM 869 C C . LEU A 1 111 ? 3.446 1.373 5.536 1.00 96.06 111 LEU A C 1
ATOM 871 O O . LEU A 1 111 ? 2.361 0.791 5.471 1.00 96.06 111 LEU A O 1
ATOM 875 N N . GLN A 1 112 ? 3.919 1.883 6.682 1.00 96.00 112 GLN A N 1
ATOM 876 C CA . GLN A 1 112 ? 3.247 1.807 7.975 1.00 96.00 112 GLN A CA 1
ATOM 877 C C . GLN A 1 112 ? 1.744 2.139 7.839 1.00 96.00 112 GLN A C 1
ATOM 879 O O . GLN A 1 112 ? 1.385 3.276 7.502 1.00 96.00 112 GLN A O 1
ATOM 884 N N . PRO A 1 113 ? 0.852 1.173 8.121 1.00 96.50 113 PRO A N 1
ATOM 885 C CA . PRO A 1 113 ? -0.580 1.403 8.067 1.00 96.50 113 PRO A CA 1
ATOM 886 C C . PRO A 1 113 ? -1.071 2.167 9.301 1.00 96.50 113 PRO A C 1
ATOM 888 O O . PRO A 1 113 ? -0.333 2.405 10.261 1.00 96.50 113 PRO A O 1
ATOM 891 N N . SER A 1 114 ? -2.344 2.563 9.285 1.00 96.12 114 SER A N 1
ATOM 892 C CA . SER A 1 114 ? -3.009 3.049 10.496 1.00 96.12 114 SER A CA 1
ATOM 893 C C . SER A 1 114 ? -3.090 1.937 11.549 1.00 96.12 114 SER A C 1
ATOM 895 O O . SER A 1 114 ? -3.226 0.759 11.216 1.00 96.12 114 SER A O 1
ATOM 897 N N . ILE A 1 115 ? -3.092 2.314 12.829 1.00 95.62 115 ILE A N 1
ATOM 898 C CA . ILE A 1 115 ? -3.281 1.399 13.969 1.00 95.62 115 ILE A CA 1
ATOM 899 C C . ILE A 1 115 ? -4.656 0.702 13.970 1.00 95.62 115 ILE A C 1
ATOM 901 O O . ILE A 1 115 ? -4.879 -0.236 14.731 1.00 95.62 115 ILE A O 1
ATOM 905 N N . ASN A 1 116 ? -5.585 1.151 13.120 1.00 95.75 116 ASN A N 1
ATOM 906 C CA . ASN A 1 116 ? -6.906 0.547 12.934 1.00 95.75 116 ASN A CA 1
ATOM 907 C C . ASN A 1 116 ? -6.900 -0.665 11.986 1.00 95.75 116 ASN A C 1
ATOM 909 O O . ASN A 1 116 ? -7.945 -1.298 11.819 1.00 95.75 116 ASN A O 1
ATOM 913 N N . LEU A 1 117 ? -5.762 -0.983 11.353 1.00 97.75 117 LEU A N 1
ATOM 914 C CA . LEU A 1 117 ? -5.664 -2.104 10.423 1.00 97.75 117 LEU A CA 1
ATOM 915 C C . LEU A 1 117 ? -6.008 -3.426 11.126 1.00 97.75 117 LEU A C 1
ATOM 917 O O . LEU A 1 117 ? -5.442 -3.746 12.170 1.00 97.75 117 LEU A O 1
ATOM 921 N N . LYS A 1 118 ? -6.906 -4.213 10.527 1.00 98.25 118 LYS A N 1
ATOM 922 C CA . LYS A 1 118 ? -7.338 -5.519 11.051 1.00 98.25 118 LYS A CA 1
ATOM 923 C C . LYS A 1 118 ? -6.685 -6.687 10.323 1.00 98.25 118 LYS A C 1
ATOM 925 O O . LYS A 1 118 ? -6.456 -7.733 10.930 1.00 98.25 118 LYS A O 1
ATOM 930 N N . SER A 1 119 ? -6.418 -6.515 9.030 1.00 98.44 119 SER A N 1
ATOM 931 C CA . SER A 1 119 ? -5.925 -7.562 8.139 1.00 98.44 119 SER A CA 1
ATOM 932 C C . SER A 1 119 ? -4.754 -7.067 7.301 1.00 98.44 119 SER A C 1
ATOM 934 O O . SER A 1 119 ? -4.868 -6.055 6.605 1.00 98.44 119 SER A O 1
ATOM 936 N N . LEU A 1 120 ? -3.647 -7.807 7.334 1.00 98.31 120 LEU A N 1
ATOM 937 C CA . LEU A 1 120 ? -2.476 -7.548 6.505 1.00 98.31 120 LEU A CA 1
ATOM 938 C C . LEU A 1 120 ? -2.131 -8.771 5.655 1.00 98.31 120 LEU A C 1
ATOM 940 O O . LEU A 1 120 ? -1.973 -9.880 6.161 1.00 98.31 120 LEU A O 1
ATOM 944 N N . THR A 1 121 ? -1.952 -8.564 4.356 1.00 97.94 121 THR A N 1
ATOM 945 C CA . THR A 1 121 ? -1.360 -9.558 3.458 1.00 97.94 121 THR A CA 1
ATOM 946 C C . THR A 1 121 ? -0.051 -9.026 2.896 1.00 97.94 121 THR A C 1
ATOM 948 O O . THR A 1 121 ? -0.024 -7.932 2.344 1.00 97.94 121 THR A O 1
ATOM 951 N N . ILE A 1 122 ? 1.020 -9.809 2.999 1.00 96.88 122 ILE A N 1
ATOM 952 C CA . ILE A 1 122 ? 2.315 -9.536 2.370 1.00 96.88 122 ILE A CA 1
ATOM 953 C C . ILE A 1 122 ? 2.620 -10.685 1.412 1.00 96.88 122 ILE A C 1
ATOM 955 O O . ILE A 1 122 ? 2.577 -11.860 1.791 1.00 96.88 122 ILE A O 1
ATOM 959 N N . LYS A 1 123 ? 2.914 -10.360 0.155 1.00 95.12 123 LYS A N 1
ATOM 960 C CA . LYS A 1 123 ? 3.173 -11.361 -0.879 1.00 95.12 123 LYS A CA 1
ATOM 961 C C . LYS A 1 123 ? 4.349 -10.972 -1.759 1.00 95.12 123 LYS A C 1
ATOM 963 O O . LYS A 1 123 ? 4.444 -9.825 -2.181 1.00 95.12 123 LYS A O 1
ATOM 968 N N . GLY A 1 124 ? 5.216 -11.936 -2.063 1.00 93.62 124 GLY A N 1
ATOM 969 C CA . GLY A 1 124 ? 6.367 -11.710 -2.947 1.00 93.62 124 GLY A CA 1
ATOM 970 C C . GLY A 1 124 ? 7.503 -10.912 -2.307 1.00 93.62 124 GLY A C 1
ATOM 971 O O . GLY A 1 124 ? 8.428 -10.511 -3.003 1.00 93.62 124 GLY A O 1
ATOM 972 N N . TYR A 1 125 ? 7.423 -10.628 -1.005 1.00 93.38 125 TYR A N 1
ATOM 973 C CA . TYR A 1 125 ? 8.372 -9.757 -0.324 1.00 93.38 125 TYR A CA 1
ATOM 974 C C . TYR A 1 125 ? 9.745 -10.430 -0.201 1.00 93.38 125 TYR A C 1
ATOM 976 O O . TYR A 1 125 ? 9.876 -11.495 0.402 1.00 93.38 125 TYR A O 1
ATOM 984 N N . GLY A 1 126 ? 10.772 -9.806 -0.773 1.00 90.69 126 GLY A N 1
ATOM 985 C CA . GLY A 1 126 ? 12.149 -10.305 -0.777 1.00 90.69 126 GLY A CA 1
ATOM 986 C C . GLY A 1 126 ? 13.103 -9.518 0.116 1.00 90.69 126 GLY A C 1
ATOM 987 O O . GLY A 1 126 ? 14.315 -9.696 0.014 1.00 90.69 126 GLY A O 1
ATOM 988 N N . GLY A 1 127 ? 12.593 -8.621 0.965 1.00 90.06 127 GLY A N 1
ATOM 989 C CA . GLY A 1 127 ? 13.441 -7.855 1.874 1.00 90.06 127 GLY A CA 1
ATOM 990 C C . GLY A 1 127 ? 14.024 -8.693 3.011 1.00 90.06 127 GLY A C 1
ATOM 991 O O . GLY A 1 127 ? 13.570 -9.797 3.289 1.00 90.06 127 GLY A O 1
ATOM 992 N N . ILE A 1 128 ? 15.049 -8.161 3.670 1.00 90.62 128 ILE A N 1
ATOM 993 C CA . ILE A 1 128 ? 15.865 -8.883 4.663 1.00 90.62 128 ILE A CA 1
ATOM 994 C C . ILE A 1 128 ? 15.270 -8.903 6.080 1.00 90.62 128 ILE A C 1
ATOM 996 O O . ILE A 1 128 ? 15.777 -9.600 6.957 1.00 90.62 128 ILE A O 1
ATOM 1000 N N . SER A 1 129 ? 14.235 -8.102 6.339 1.00 91.06 129 SER A N 1
ATOM 1001 C CA . SER A 1 129 ? 13.614 -7.991 7.661 1.00 91.06 129 SER A CA 1
ATOM 1002 C C . SER A 1 129 ? 12.212 -7.407 7.594 1.00 91.06 129 SER A C 1
ATOM 1004 O O . SER A 1 129 ? 11.986 -6.416 6.901 1.00 91.06 129 SER A O 1
ATOM 1006 N N . PHE A 1 130 ? 11.304 -7.945 8.406 1.00 92.31 130 PHE A N 1
ATOM 1007 C CA . PHE A 1 130 ? 10.009 -7.320 8.662 1.00 92.31 130 PHE A CA 1
ATOM 1008 C C . PHE A 1 130 ? 10.141 -6.000 9.436 1.00 92.31 130 PHE A C 1
ATOM 1010 O O . PHE A 1 130 ? 11.050 -5.868 10.262 1.00 92.31 130 PHE A O 1
ATOM 1017 N N . PRO A 1 131 ? 9.216 -5.056 9.209 1.00 93.56 131 PRO A N 1
ATOM 1018 C CA . PRO A 1 131 ? 9.281 -3.726 9.782 1.00 93.56 131 PRO A CA 1
ATOM 1019 C C . PRO A 1 131 ? 9.032 -3.691 11.292 1.00 93.56 131 PRO A C 1
ATOM 1021 O O . PRO A 1 131 ? 8.366 -4.562 11.860 1.00 93.56 131 PRO A O 1
ATOM 1024 N N . ASN A 1 132 ? 9.525 -2.642 11.949 1.00 93.94 132 ASN A N 1
ATOM 1025 C CA . ASN A 1 132 ? 9.413 -2.475 13.399 1.00 93.94 132 ASN A CA 1
ATOM 1026 C C . ASN A 1 132 ? 7.970 -2.268 13.849 1.00 93.94 132 ASN A C 1
ATOM 1028 O O . ASN A 1 132 ? 7.581 -2.760 14.907 1.00 93.94 132 ASN A O 1
ATOM 1032 N N . TRP A 1 133 ? 7.161 -1.589 13.033 1.00 94.56 133 TRP A N 1
ATOM 1033 C CA . TRP A 1 133 ? 5.759 -1.336 13.352 1.00 94.56 133 TRP A CA 1
ATOM 1034 C C . TRP A 1 133 ? 4.937 -2.627 13.488 1.00 94.56 133 TRP A C 1
ATOM 1036 O O . TRP A 1 133 ? 3.992 -2.652 14.263 1.00 94.56 133 TRP A O 1
ATOM 1046 N N . LEU A 1 134 ? 5.331 -3.736 12.849 1.00 91.50 134 LEU A N 1
ATOM 1047 C CA . LEU A 1 134 ? 4.680 -5.038 13.064 1.00 91.50 134 LEU A CA 1
ATOM 1048 C C . LEU A 1 134 ? 4.884 -5.603 14.475 1.00 91.50 134 LEU A C 1
ATOM 1050 O O . LEU A 1 134 ? 4.123 -6.465 14.905 1.00 91.50 134 LEU A O 1
ATOM 1054 N N . ARG A 1 135 ? 5.922 -5.149 15.181 1.00 87.62 135 ARG A N 1
ATOM 1055 C CA . ARG A 1 135 ? 6.256 -5.572 16.549 1.00 87.62 135 ARG A CA 1
ATOM 1056 C C . ARG A 1 135 ? 5.695 -4.620 17.603 1.00 87.62 135 ARG A C 1
ATOM 1058 O O . ARG A 1 135 ? 5.836 -4.880 18.795 1.00 87.62 135 ARG A O 1
ATOM 1065 N N . ASP A 1 136 ? 5.106 -3.511 17.170 1.00 91.25 136 ASP A N 1
ATOM 1066 C CA . ASP A 1 136 ? 4.590 -2.473 18.045 1.00 91.25 136 ASP A CA 1
ATOM 1067 C C . ASP A 1 136 ? 3.204 -2.869 18.584 1.00 91.25 136 ASP A C 1
ATOM 1069 O O . ASP A 1 136 ? 2.299 -3.247 17.835 1.00 91.25 136 ASP A O 1
ATOM 1073 N N . PHE A 1 137 ? 3.023 -2.752 19.901 1.00 88.12 137 PHE A N 1
ATOM 1074 C CA . PHE A 1 137 ? 1.762 -3.042 20.588 1.00 88.12 137 PHE A CA 1
ATOM 1075 C C . PHE A 1 137 ? 0.608 -2.143 20.116 1.00 88.12 137 PHE A C 1
ATOM 1077 O O . PHE A 1 137 ? -0.562 -2.483 20.311 1.00 88.12 137 PHE A O 1
ATOM 1084 N N . LEU A 1 138 ? 0.917 -1.009 19.477 1.00 88.50 138 LEU A N 1
ATOM 1085 C CA . LEU A 1 138 ? -0.073 -0.115 18.882 1.00 88.50 138 LEU A CA 1
ATOM 1086 C C . LEU A 1 138 ? -0.915 -0.793 17.787 1.00 88.50 138 LEU A C 1
ATOM 1088 O O . LEU A 1 138 ? -2.057 -0.391 17.580 1.00 88.50 138 LEU A O 1
ATOM 1092 N N . PHE A 1 139 ? -0.423 -1.860 17.148 1.00 90.38 139 PHE A N 1
ATOM 1093 C CA . PHE A 1 139 ? -1.162 -2.630 16.134 1.00 90.38 139 PHE A CA 1
ATOM 1094 C C . PHE A 1 139 ? -2.030 -3.754 16.726 1.00 90.38 139 PHE A C 1
ATOM 1096 O O . PHE A 1 139 ? -2.315 -4.748 16.063 1.00 90.38 139 PHE A O 1
ATOM 1103 N N . SER A 1 140 ? -2.501 -3.592 17.966 1.00 89.25 140 SER A N 1
ATOM 1104 C CA . SER A 1 140 ? -3.358 -4.564 18.671 1.00 89.25 140 SER A CA 1
ATOM 1105 C C . SER A 1 140 ? -4.693 -4.890 17.978 1.00 89.25 140 SER A C 1
ATOM 1107 O O . SER A 1 140 ? -5.287 -5.926 18.271 1.00 89.25 140 SER A O 1
ATOM 1109 N N . ASN A 1 141 ? -5.155 -4.051 17.043 1.00 93.06 141 ASN A N 1
ATOM 1110 C CA . ASN A 1 141 ? -6.356 -4.310 16.238 1.00 93.06 141 ASN A CA 1
ATOM 1111 C C . ASN A 1 141 ? -6.131 -5.326 15.106 1.00 93.06 141 ASN A C 1
ATOM 1113 O O . ASN A 1 141 ? -7.103 -5.820 14.530 1.00 93.06 141 ASN A O 1
ATOM 1117 N N . MET A 1 142 ? -4.875 -5.636 14.775 1.00 96.19 142 MET A N 1
ATOM 1118 C CA . MET A 1 142 ? -4.538 -6.565 13.705 1.00 96.19 142 MET A CA 1
ATOM 1119 C C . MET A 1 142 ? -4.784 -8.006 14.163 1.00 96.19 142 MET A C 1
ATOM 1121 O O . MET A 1 142 ? -4.054 -8.551 14.988 1.00 96.19 142 MET A O 1
ATOM 1125 N N . VAL A 1 143 ? -5.823 -8.631 13.609 1.00 96.38 143 VAL A N 1
ATOM 1126 C CA . VAL A 1 143 ? -6.283 -9.987 13.968 1.00 96.38 143 VAL A CA 1
ATOM 1127 C C . VAL A 1 143 ? -5.991 -11.027 12.889 1.00 96.38 143 VAL A C 1
ATOM 1129 O O . VAL A 1 143 ? -6.099 -12.225 13.144 1.00 96.38 143 VAL A O 1
ATOM 1132 N N . TYR A 1 144 ? -5.632 -10.588 11.681 1.00 97.56 144 TYR A N 1
ATOM 1133 C CA . TYR A 1 144 ? -5.313 -11.468 10.564 1.00 97.56 144 TYR A CA 1
ATOM 1134 C C . TYR A 1 144 ? -4.031 -11.031 9.861 1.00 97.56 144 TYR A C 1
ATOM 1136 O O . TYR A 1 144 ? -3.861 -9.866 9.502 1.00 97.56 144 TYR A O 1
ATOM 1144 N N . MET A 1 145 ? -3.150 -11.998 9.612 1.00 96.31 145 MET A N 1
ATOM 1145 C CA . MET A 1 145 ? -1.947 -11.804 8.817 1.00 96.31 145 MET A CA 1
ATOM 1146 C C . MET A 1 145 ? -1.739 -12.984 7.876 1.00 96.31 145 MET A C 1
ATOM 1148 O O . MET A 1 145 ? -1.821 -14.143 8.286 1.00 96.31 145 MET A O 1
ATOM 1152 N N . LYS A 1 146 ? -1.429 -12.686 6.615 1.00 97.06 146 LYS A N 1
ATOM 1153 C CA . LYS A 1 146 ? -1.040 -13.676 5.612 1.00 97.06 146 LYS A CA 1
ATOM 1154 C C . LYS A 1 146 ? 0.277 -13.276 4.965 1.00 97.06 146 LYS A C 1
ATOM 1156 O O . LYS A 1 146 ? 0.391 -12.189 4.412 1.00 97.06 146 LYS A O 1
ATOM 1161 N N . ILE A 1 147 ? 1.239 -14.188 4.981 1.00 94.94 147 ILE A N 1
ATOM 1162 C CA . ILE A 1 147 ? 2.534 -14.036 4.316 1.00 94.94 147 ILE A CA 1
ATOM 1163 C C . ILE A 1 147 ? 2.658 -15.171 3.298 1.00 94.94 147 ILE A C 1
ATOM 1165 O O . ILE A 1 147 ? 2.311 -16.314 3.602 1.00 94.94 147 ILE A O 1
ATOM 1169 N N . SER A 1 148 ? 3.080 -14.874 2.069 1.00 94.44 148 SER A N 1
ATOM 1170 C CA . SER A 1 148 ? 3.225 -15.9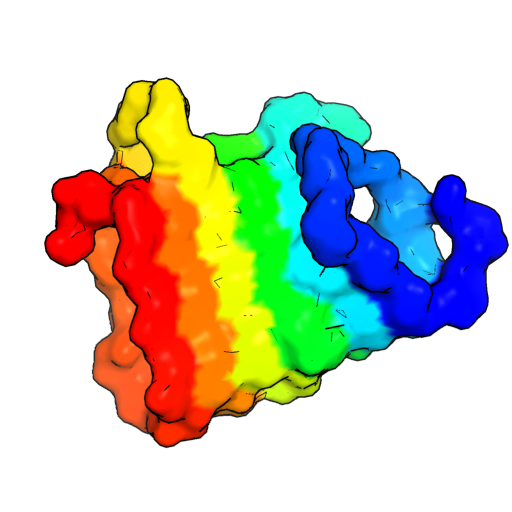00 1.026 1.00 94.44 148 SER A CA 1
ATOM 1171 C C . SER A 1 148 ? 4.262 -15.528 -0.026 1.00 94.44 148 SER A C 1
ATOM 1173 O O . SER A 1 148 ? 4.354 -14.370 -0.418 1.00 94.44 148 SER A O 1
ATOM 1175 N N . ASN A 1 149 ? 4.990 -16.525 -0.535 1.00 90.50 149 ASN A N 1
ATOM 1176 C CA . ASN A 1 149 ? 6.033 -16.347 -1.553 1.00 90.50 149 ASN A CA 1
ATOM 1177 C C . ASN A 1 149 ? 7.077 -15.290 -1.167 1.00 90.50 149 ASN A C 1
ATOM 1179 O O . ASN A 1 149 ? 7.501 -14.506 -2.008 1.00 90.50 149 ASN A O 1
ATOM 1183 N N . CYS A 1 150 ? 7.447 -15.236 0.107 1.00 87.50 150 CYS A N 1
ATOM 1184 C CA . CYS A 1 150 ? 8.469 -14.322 0.580 1.00 87.50 150 CYS A CA 1
ATOM 1185 C C . CYS A 1 150 ? 9.765 -15.101 0.820 1.00 87.50 150 CYS A C 1
ATOM 1187 O O . CYS A 1 150 ? 9.732 -16.143 1.471 1.00 87.50 150 CYS A O 1
ATOM 1189 N N . GLU A 1 151 ? 10.879 -14.634 0.259 1.00 78.00 151 GLU A N 1
ATOM 1190 C CA . GLU A 1 151 ? 12.117 -15.427 0.175 1.00 78.00 151 GLU A CA 1
ATOM 1191 C C . GLU A 1 151 ? 12.875 -15.490 1.511 1.00 78.00 151 GLU A C 1
ATOM 1193 O O . GLU A 1 151 ? 13.426 -16.530 1.862 1.00 78.00 151 GLU A O 1
ATOM 1198 N N . ASN A 1 152 ? 12.851 -14.395 2.276 1.00 74.25 152 ASN A N 1
ATOM 1199 C CA . ASN A 1 152 ? 13.647 -14.207 3.496 1.00 74.25 152 ASN A CA 1
ATOM 1200 C C . ASN A 1 152 ? 12.774 -14.032 4.760 1.00 74.25 152 ASN A C 1
ATOM 1202 O O . ASN A 1 152 ? 13.168 -13.328 5.690 1.00 74.25 152 ASN A O 1
ATOM 1206 N N . CYS A 1 153 ? 11.558 -14.591 4.761 1.00 69.00 153 CYS A N 1
ATOM 1207 C CA . CYS A 1 153 ? 10.557 -14.418 5.827 1.00 69.00 153 CYS A CA 1
ATOM 1208 C C . CYS A 1 153 ? 10.534 -15.532 6.869 1.00 69.00 153 CYS A C 1
ATOM 1210 O O . CYS A 1 153 ? 10.772 -16.702 6.498 1.00 69.00 153 CYS A O 1
#

Secondary structure (DSSP, 8-state):
-TT-TT--EE--TT----S--GGGGG-TT--EESEEE--SSTTS--GGGGGG-TT--EEEEEE-GGG---HHHHHHH-GGG-TTEEEEEEE--TTS--TTHHHHHHHHHHT---TT--EEEEES---SS--GGGG-GGGTT--EEEEES-TT-

Organism: Pisum sativum (NCBI:txid3888)

Radius of gyration: 14.68 Å; chains: 1; bounding box: 37×30×37 Å

pLDDT: mean 92.22, std 7.78, range [58.78, 98.5]

Foldseek 3Di:
DLVPLVAAEDDPPPPPDQFDQLSVLNNQNHAEDQEDEADLDPPGHHLLSLLSNQNYAEHYEYEQLVSDPDLVSLLSNVQQNNLRYQEYEYYHDLPDDPPPLVVLQSNQQSPDHHLNHAEYEYESRAHQDHYPSVVDCSNVNHNYYHYYSYDND

Sequence (153 aa):
MGKLINLRHLDISNTALREMPVQIAKLKNLHTLSDFVVSKHNDGLNIAELGKLPHLQGKLSISQLQNVNDPVEVDRANIKMKEQIDELALEWDCGSTFLDSQIQSVVLEHLQPSINLKSLTIKGYGGISFPNWLRDFLFSNMVYMKISNCENC